Protein AF-A0A7C3JTE3-F1 (afdb_monomer)

Secondary structure (DSSP, 8-state):
---PPPPPTT----HHHHHHHHHHHHHHHHHHHIIIIISSHHHHHHHTT-S-HHHHHHHHHHHHHHHHHHHHHHHHHHHHHHHHHHHT--

Structure (mmCIF, N/CA/C/O backbone):
data_AF-A0A7C3JTE3-F1
#
_entry.id   AF-A0A7C3JTE3-F1
#
loop_
_atom_site.group_PDB
_atom_site.id
_atom_site.type_symbol
_atom_site.label_atom_id
_atom_site.label_alt_id
_atom_site.label_comp_id
_atom_site.label_asym_id
_atom_site.label_entity_id
_atom_site.label_seq_id
_atom_site.pdbx_PDB_ins_code
_atom_site.Cartn_x
_atom_site.Cartn_y
_atom_site.Cartn_z
_atom_site.occupancy
_atom_site.B_iso_or_equiv
_atom_site.auth_seq_id
_atom_site.auth_comp_id
_atom_site.auth_asym_id
_atom_site.auth_atom_id
_atom_site.pdbx_PDB_model_num
ATOM 1 N N . MET A 1 1 ? -4.233 21.165 -9.398 1.00 39.41 1 MET A N 1
ATOM 2 C CA . MET A 1 1 ? -3.495 19.897 -9.209 1.00 39.41 1 MET A CA 1
ATOM 3 C C . MET A 1 1 ? -2.746 19.644 -10.501 1.00 39.41 1 MET A C 1
ATOM 5 O O . MET A 1 1 ? -3.381 19.697 -11.542 1.00 39.41 1 MET A O 1
ATOM 9 N N . SER A 1 2 ? -1.416 19.544 -10.454 1.00 41.81 2 SER A N 1
ATOM 10 C CA . SER A 1 2 ? -0.595 19.439 -11.666 1.00 41.81 2 SER A CA 1
ATOM 11 C C . SER A 1 2 ? -0.965 18.168 -12.435 1.00 41.81 2 SER A C 1
ATOM 13 O O . SER A 1 2 ? -0.900 17.080 -11.865 1.00 41.81 2 SER A O 1
ATOM 15 N N . ASN A 1 3 ? -1.385 18.326 -13.693 1.00 46.97 3 ASN A N 1
ATOM 16 C CA . ASN A 1 3 ? -1.562 17.245 -14.661 1.00 46.97 3 ASN A CA 1
ATOM 17 C C . ASN A 1 3 ? -0.184 16.638 -14.956 1.00 46.97 3 ASN A C 1
ATOM 19 O O . ASN A 1 3 ? 0.466 16.992 -15.938 1.00 46.97 3 ASN A O 1
ATOM 23 N N . ALA A 1 4 ? 0.297 15.763 -14.074 1.00 60.56 4 ALA A N 1
ATOM 24 C CA . ALA A 1 4 ? 1.450 14.938 -14.380 1.00 60.56 4 ALA A CA 1
ATOM 25 C C . ALA A 1 4 ? 1.052 14.018 -15.539 1.00 60.56 4 ALA A C 1
ATOM 27 O O . ALA A 1 4 ? 0.063 13.292 -15.446 1.00 60.56 4 ALA A O 1
ATOM 28 N N . ARG A 1 5 ? 1.792 14.105 -16.647 1.00 70.75 5 ARG A N 1
ATOM 29 C CA . ARG A 1 5 ? 1.635 13.239 -17.817 1.00 70.75 5 ARG A CA 1
ATOM 30 C C . ARG A 1 5 ? 1.549 11.780 -17.362 1.00 70.75 5 ARG A C 1
ATOM 32 O O . ARG A 1 5 ? 2.440 11.300 -16.666 1.00 70.75 5 ARG A O 1
ATOM 39 N N . GLU A 1 6 ? 0.487 11.091 -17.762 1.00 77.19 6 GLU A N 1
ATOM 40 C CA . GLU A 1 6 ? 0.373 9.650 -17.563 1.00 77.19 6 GLU A CA 1
ATOM 41 C C . GLU A 1 6 ? 1.463 8.959 -18.392 1.00 77.19 6 GLU A C 1
ATOM 43 O O . GLU A 1 6 ? 1.537 9.137 -19.612 1.00 77.19 6 GLU A O 1
ATOM 48 N N . ILE A 1 7 ? 2.358 8.245 -17.711 1.00 81.44 7 ILE A N 1
ATOM 49 C CA . ILE A 1 7 ? 3.472 7.532 -18.337 1.00 81.44 7 ILE A CA 1
ATOM 50 C C . ILE A 1 7 ? 2.952 6.192 -18.840 1.00 81.44 7 ILE A C 1
ATOM 52 O O . ILE A 1 7 ? 2.329 5.442 -18.087 1.00 81.44 7 ILE A O 1
ATOM 56 N N . LYS A 1 8 ? 3.208 5.889 -20.114 1.00 81.31 8 LYS A N 1
ATOM 57 C CA . LYS A 1 8 ? 2.790 4.627 -20.725 1.00 81.31 8 LYS A CA 1
ATOM 58 C C . LYS A 1 8 ? 3.902 3.582 -20.619 1.00 81.31 8 LYS A C 1
ATOM 60 O O . LYS A 1 8 ? 5.083 3.939 -20.635 1.00 81.31 8 LYS A O 1
ATOM 65 N N . PRO A 1 9 ? 3.560 2.281 -20.558 1.00 75.38 9 PRO A N 1
ATOM 66 C CA . PRO A 1 9 ? 4.556 1.222 -20.662 1.00 75.38 9 PRO A CA 1
ATOM 67 C C . PRO A 1 9 ? 5.427 1.401 -21.915 1.00 75.38 9 PRO A 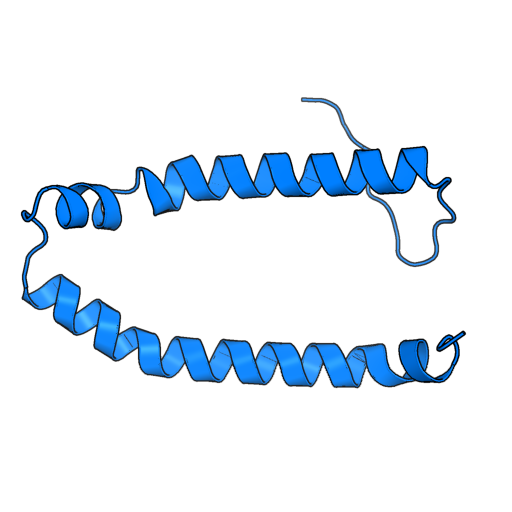C 1
ATOM 69 O O . PRO A 1 9 ? 4.903 1.535 -23.019 1.00 75.38 9 PRO A O 1
ATOM 72 N N . GLY A 1 10 ? 6.751 1.402 -21.736 1.00 78.56 10 GLY A N 1
ATOM 73 C CA . GLY A 1 10 ? 7.729 1.576 -22.818 1.00 78.56 10 GLY A CA 1
ATOM 74 C C . GLY A 1 10 ? 8.232 3.009 -23.036 1.00 78.56 10 GLY A C 1
ATOM 75 O O . GLY A 1 10 ? 9.182 3.190 -23.799 1.00 78.56 10 GLY A O 1
ATOM 76 N N . ASP A 1 11 ? 7.666 4.012 -22.35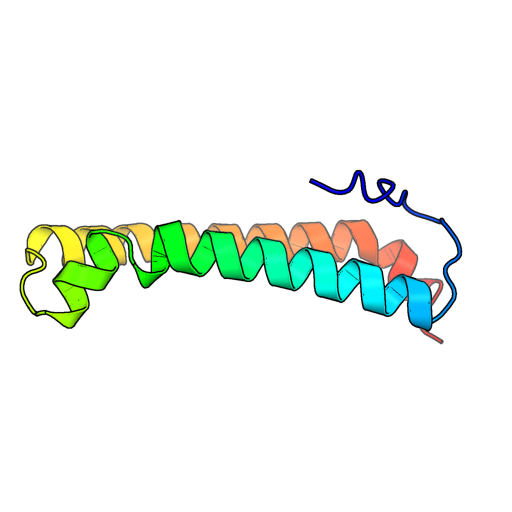7 1.00 84.62 11 ASP A N 1
ATOM 77 C CA . ASP A 1 11 ? 8.207 5.375 -22.375 1.00 84.62 11 ASP A CA 1
ATOM 78 C C . ASP A 1 11 ? 9.625 5.393 -21.769 1.00 84.62 11 ASP A C 1
ATOM 80 O O . ASP A 1 11 ? 9.853 4.921 -20.653 1.00 84.62 11 ASP A O 1
ATOM 84 N N . LYS A 1 12 ? 10.597 5.952 -22.502 1.00 87.62 12 LYS A N 1
ATOM 85 C CA . LYS A 1 12 ? 11.967 6.137 -22.001 1.00 87.62 12 LYS A CA 1
ATOM 86 C C . LYS A 1 12 ? 12.034 7.397 -21.145 1.00 87.62 12 LYS A C 1
ATOM 88 O O . LYS A 1 12 ? 11.743 8.484 -21.635 1.00 87.62 12 LYS A O 1
ATOM 93 N N . LEU A 1 13 ? 12.458 7.241 -19.896 1.00 88.19 13 LEU A N 1
ATOM 94 C CA . LEU A 1 13 ? 12.643 8.331 -18.942 1.00 88.19 13 LEU A CA 1
ATOM 95 C C . LEU A 1 13 ? 14.116 8.456 -18.578 1.00 88.19 13 LEU A C 1
ATOM 97 O O . LEU A 1 13 ? 14.820 7.453 -18.443 1.00 88.19 13 LEU A O 1
ATOM 101 N N . THR A 1 14 ? 14.572 9.683 -18.351 1.00 93.25 14 THR A N 1
ATOM 102 C CA . THR A 1 14 ? 15.811 9.893 -17.601 1.00 93.25 14 THR A CA 1
ATOM 103 C C . THR A 1 14 ? 15.634 9.412 -16.158 1.00 93.25 14 THR A C 1
ATOM 105 O O . THR A 1 14 ? 14.521 9.327 -15.634 1.00 93.25 14 THR A O 1
ATOM 108 N N . GLN A 1 15 ? 16.743 9.139 -15.468 1.00 91.06 15 GLN A N 1
ATOM 109 C CA . GLN A 1 15 ? 16.712 8.748 -14.056 1.00 91.06 15 GLN A CA 1
ATOM 110 C C . GLN A 1 15 ? 15.979 9.781 -13.180 1.00 91.06 15 GLN A C 1
ATOM 112 O O . GLN A 1 15 ? 15.220 9.408 -12.285 1.00 91.06 15 GLN A O 1
ATOM 117 N N . ALA A 1 16 ? 16.186 11.075 -13.448 1.00 93.31 16 ALA A N 1
ATOM 118 C CA . ALA A 1 16 ? 15.548 12.158 -12.706 1.00 93.31 16 ALA A CA 1
ATOM 119 C C . ALA A 1 16 ? 14.026 12.184 -12.925 1.00 93.31 16 ALA A C 1
ATOM 121 O O . ALA A 1 16 ? 13.272 12.311 -11.961 1.00 93.31 16 ALA A O 1
ATOM 122 N N . GLU A 1 17 ? 13.571 12.004 -14.168 1.00 90.88 17 GLU A N 1
ATOM 123 C CA . GLU A 1 17 ? 12.143 11.936 -14.503 1.00 90.88 17 GLU A CA 1
ATOM 124 C C . GLU A 1 17 ? 11.477 10.699 -13.894 1.00 90.88 17 GLU A C 1
ATOM 126 O O . GLU A 1 17 ? 10.411 10.812 -13.288 1.00 90.88 17 GLU A O 1
ATOM 131 N N . ALA A 1 18 ? 12.127 9.533 -13.985 1.00 90.00 18 ALA A N 1
ATOM 132 C CA . ALA A 1 18 ? 11.636 8.299 -13.379 1.00 90.00 18 ALA A CA 1
ATOM 133 C C . ALA A 1 18 ? 11.493 8.444 -11.858 1.00 90.00 18 ALA A C 1
ATOM 135 O O . ALA A 1 18 ? 10.452 8.103 -11.292 1.00 90.00 18 ALA A O 1
ATOM 136 N N . LYS A 1 19 ? 12.507 9.018 -11.197 1.00 91.81 19 LYS A N 1
ATOM 137 C CA . LYS A 1 19 ? 12.461 9.280 -9.757 1.00 91.81 19 LYS A CA 1
ATOM 138 C C . LYS A 1 19 ? 11.330 10.239 -9.393 1.00 91.81 19 LYS A C 1
ATOM 140 O O . LYS A 1 19 ? 10.549 9.927 -8.499 1.00 91.81 19 LYS A O 1
ATOM 145 N N . ALA A 1 20 ? 11.219 11.374 -10.081 1.00 92.81 20 ALA A N 1
ATOM 146 C CA . ALA A 1 20 ? 10.181 12.364 -9.801 1.00 92.81 20 ALA A CA 1
ATOM 147 C C . ALA A 1 20 ? 8.769 11.777 -9.963 1.00 92.81 20 ALA A C 1
ATOM 149 O O . ALA A 1 20 ? 7.879 12.060 -9.158 1.00 92.81 20 ALA A O 1
ATOM 150 N N . TYR A 1 21 ? 8.570 10.923 -10.971 1.00 90.88 21 TYR A N 1
ATOM 151 C CA . TYR A 1 21 ? 7.305 10.230 -11.184 1.00 90.88 21 TYR A CA 1
ATOM 152 C C . TYR A 1 21 ? 6.971 9.267 -10.036 1.00 90.88 21 TYR A C 1
ATOM 154 O O . TYR A 1 21 ? 5.887 9.349 -9.453 1.00 90.88 21 TYR A O 1
ATOM 162 N N . VAL A 1 22 ? 7.916 8.399 -9.663 1.00 90.75 22 VAL A N 1
ATOM 163 C CA . VAL A 1 22 ? 7.745 7.431 -8.568 1.00 90.75 22 VAL A CA 1
ATOM 164 C C . VAL A 1 22 ? 7.525 8.134 -7.224 1.00 90.75 22 VAL A C 1
ATOM 166 O O . VAL A 1 22 ? 6.628 7.749 -6.474 1.00 90.75 22 VAL A O 1
ATOM 169 N N . ASP A 1 23 ? 8.265 9.208 -6.936 1.00 95.25 23 ASP A N 1
ATOM 170 C CA . ASP A 1 23 ? 8.056 10.032 -5.739 1.00 95.25 23 ASP A CA 1
ATOM 171 C C . ASP A 1 23 ? 6.633 10.621 -5.715 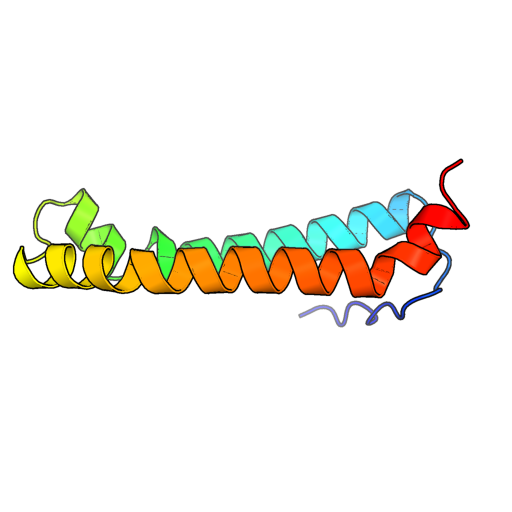1.00 95.25 23 ASP A C 1
ATOM 173 O O . ASP A 1 23 ? 5.972 10.646 -4.674 1.00 95.25 23 ASP A O 1
ATOM 177 N N . GLY A 1 24 ? 6.120 11.054 -6.872 1.00 93.38 24 GLY A N 1
ATOM 178 C CA . GLY A 1 24 ? 4.741 11.514 -7.029 1.00 93.38 24 GLY A CA 1
ATOM 179 C C . GLY A 1 24 ? 3.710 10.441 -6.666 1.00 93.38 24 GLY A C 1
ATOM 180 O O . GLY A 1 24 ? 2.765 10.729 -5.925 1.00 93.38 24 GLY A O 1
ATOM 181 N N . LEU A 1 25 ? 3.908 9.205 -7.134 1.00 92.94 25 LEU A N 1
ATOM 182 C CA . LEU A 1 25 ? 3.048 8.065 -6.796 1.00 92.94 25 LEU A CA 1
ATOM 183 C C . LEU A 1 25 ? 3.085 7.757 -5.295 1.00 92.94 25 LEU A C 1
ATOM 185 O O . LEU A 1 25 ? 2.031 7.620 -4.670 1.00 92.94 25 LEU A O 1
ATOM 189 N N . TYR A 1 26 ? 4.277 7.714 -4.693 1.00 95.38 26 TYR A N 1
ATOM 190 C CA . TYR A 1 26 ? 4.423 7.483 -3.255 1.00 95.38 26 TYR A CA 1
ATOM 191 C C . TYR A 1 26 ? 3.739 8.562 -2.423 1.00 95.38 26 TYR A C 1
ATOM 193 O O . TYR A 1 26 ? 3.048 8.242 -1.457 1.00 95.38 26 TYR A O 1
ATOM 201 N N . ASN A 1 27 ? 3.870 9.830 -2.811 1.00 96.19 27 ASN A N 1
ATOM 202 C CA . ASN A 1 27 ? 3.219 10.932 -2.112 1.00 96.19 27 ASN A CA 1
ATOM 203 C C . ASN A 1 27 ? 1.688 10.813 -2.153 1.00 96.19 27 ASN A C 1
ATOM 205 O O . ASN A 1 27 ? 1.022 11.011 -1.133 1.00 96.19 27 ASN A O 1
ATOM 209 N N . GLN A 1 28 ? 1.119 10.451 -3.307 1.00 94.56 28 GLN A N 1
ATOM 210 C CA . GLN A 1 28 ? -0.324 10.232 -3.446 1.00 94.56 28 GLN A CA 1
ATOM 211 C C . GLN A 1 28 ? -0.798 9.038 -2.613 1.00 94.56 28 GLN A C 1
ATOM 213 O O . GLN A 1 28 ? -1.778 9.154 -1.870 1.00 94.56 28 GLN A O 1
ATOM 218 N N . LEU A 1 29 ? -0.075 7.918 -2.685 1.00 95.50 29 LEU A N 1
ATOM 219 C CA . LEU A 1 29 ? -0.365 6.722 -1.901 1.00 95.50 29 LEU A CA 1
ATOM 220 C C . LEU A 1 29 ? -0.303 7.019 -0.401 1.00 95.50 29 LEU A C 1
ATOM 222 O O . LEU A 1 29 ? -1.227 6.669 0.330 1.00 95.50 29 LEU A O 1
ATOM 226 N N . TYR A 1 30 ? 0.750 7.695 0.059 1.00 96.75 30 TYR A N 1
ATOM 227 C CA . TYR A 1 30 ? 0.938 8.023 1.469 1.00 96.75 30 TYR A CA 1
ATOM 228 C C . T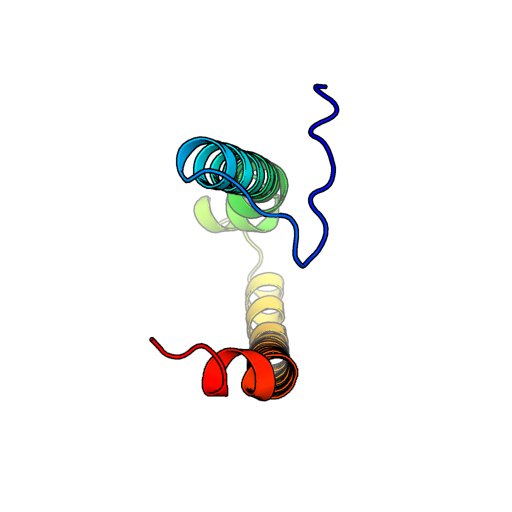YR A 1 30 ? -0.165 8.942 1.985 1.00 96.75 30 TYR A C 1
ATOM 230 O O . TYR A 1 30 ? -0.691 8.722 3.077 1.00 96.75 30 TYR A O 1
ATOM 238 N N . LYS A 1 31 ? -0.565 9.939 1.187 1.00 96.62 31 LYS A N 1
ATOM 239 C CA . LYS A 1 31 ? -1.700 10.802 1.517 1.00 96.62 31 LYS A CA 1
ATOM 240 C C . LYS A 1 31 ? -2.978 9.979 1.697 1.00 96.62 31 LYS A C 1
ATOM 242 O O . LYS A 1 31 ? -3.607 10.057 2.750 1.00 96.62 31 LYS A O 1
ATOM 247 N N . ALA A 1 32 ? -3.319 9.143 0.716 1.00 96.00 32 ALA A N 1
ATOM 248 C CA . ALA A 1 32 ? -4.519 8.312 0.769 1.00 96.00 32 ALA A CA 1
ATOM 249 C C . ALA A 1 32 ? -4.486 7.313 1.938 1.00 96.00 32 ALA A C 1
ATOM 251 O O . ALA A 1 32 ? -5.480 7.156 2.649 1.00 96.00 32 ALA A O 1
ATOM 252 N N . TRP A 1 33 ? -3.340 6.668 2.174 1.00 96.75 33 TRP A N 1
ATOM 253 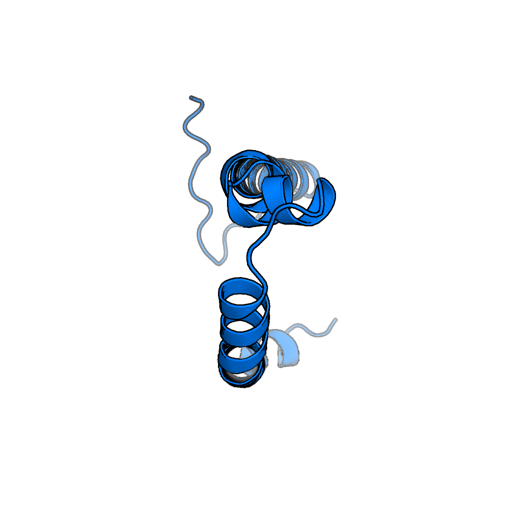C CA . TRP A 1 33 ? -3.126 5.778 3.312 1.00 96.75 33 TRP A CA 1
ATOM 254 C C . TRP A 1 33 ? -3.316 6.518 4.636 1.00 96.75 33 TRP A C 1
ATOM 256 O O . TRP A 1 33 ? -4.025 6.030 5.520 1.00 96.75 33 TRP A O 1
ATOM 266 N N . ARG A 1 34 ? -2.730 7.712 4.775 1.00 96.94 34 ARG A N 1
ATOM 267 C CA . ARG A 1 34 ? -2.822 8.498 6.004 1.00 96.94 34 ARG A CA 1
ATOM 268 C C . ARG A 1 34 ? -4.269 8.874 6.302 1.00 96.94 34 ARG A C 1
ATOM 270 O O . ARG A 1 34 ? -4.716 8.663 7.425 1.00 96.94 34 ARG A O 1
ATOM 277 N N . GLU A 1 35 ? -4.987 9.386 5.309 1.00 96.19 35 GLU A N 1
ATOM 278 C CA . GLU A 1 35 ? -6.366 9.858 5.460 1.00 96.19 35 GLU A CA 1
ATOM 279 C C . GLU A 1 35 ? -7.345 8.700 5.703 1.00 96.19 35 GLU A C 1
ATOM 281 O O . GLU A 1 35 ? -8.157 8.749 6.625 1.00 96.19 35 GLU A O 1
ATOM 286 N N . LYS A 1 36 ? -7.261 7.631 4.902 1.00 95.50 36 LYS A N 1
ATOM 287 C CA . LYS A 1 36 ? -8.271 6.562 4.908 1.00 95.50 36 LYS A CA 1
ATOM 288 C C . LYS A 1 36 ? -7.972 5.440 5.890 1.00 95.50 36 LYS A C 1
ATOM 290 O O . LYS A 1 36 ? -8.896 4.885 6.480 1.00 95.50 36 LYS A O 1
ATOM 295 N N . ILE A 1 37 ? -6.700 5.080 6.045 1.00 94.50 37 ILE A N 1
ATOM 296 C CA . ILE A 1 37 ? -6.289 3.931 6.856 1.00 94.50 37 ILE A CA 1
ATOM 297 C C . ILE A 1 37 ? -5.793 4.421 8.205 1.00 94.50 37 ILE A C 1
ATOM 299 O O . ILE A 1 37 ? -6.403 4.109 9.224 1.00 94.50 37 ILE A O 1
ATOM 303 N N . HIS A 1 38 ? -4.721 5.214 8.227 1.00 95.56 38 HIS A N 1
ATOM 304 C CA . HIS A 1 38 ? -4.074 5.600 9.477 1.00 95.56 38 HIS A CA 1
ATOM 305 C C . HIS A 1 38 ? -4.997 6.439 10.366 1.00 95.56 38 HIS A C 1
ATOM 307 O O . HIS A 1 38 ? -5.153 6.124 11.543 1.00 95.56 38 HIS A O 1
ATOM 313 N N . GLN A 1 39 ? -5.615 7.489 9.826 1.00 96.69 39 GLN A N 1
ATOM 314 C CA . GLN A 1 39 ? -6.552 8.365 10.542 1.00 96.69 39 GLN A CA 1
ATOM 315 C C . GLN A 1 39 ? -8.002 7.863 10.483 1.00 96.69 39 GLN A C 1
ATOM 317 O O . GLN A 1 3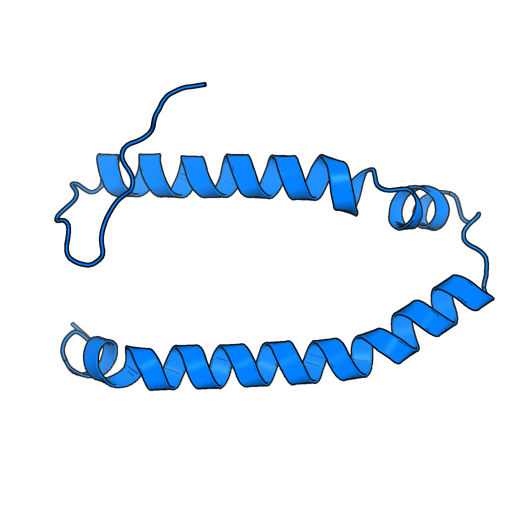9 ? -8.879 8.435 11.130 1.00 96.69 39 GLN A O 1
ATOM 322 N N . GLY A 1 40 ? -8.252 6.768 9.760 1.00 96.12 40 GLY A N 1
ATOM 323 C CA . GLY A 1 40 ? -9.580 6.191 9.610 1.00 96.12 40 GLY A CA 1
ATOM 324 C C . GLY A 1 40 ? -10.185 5.708 10.940 1.00 96.12 40 GLY A C 1
ATOM 325 O O . GLY A 1 40 ? -9.450 5.379 11.880 1.00 96.12 40 GLY A O 1
ATOM 326 N N . PRO A 1 41 ? -11.526 5.595 11.035 1.00 95.69 41 PRO A N 1
ATOM 327 C CA . PRO A 1 41 ? -12.219 5.276 12.287 1.00 95.69 41 PRO A CA 1
ATOM 328 C C . PRO A 1 41 ? -11.772 3.963 12.936 1.00 95.69 41 PRO A C 1
ATOM 330 O O . PRO A 1 41 ? -11.699 3.876 14.159 1.00 95.69 41 PRO A O 1
ATOM 333 N N . PHE A 1 42 ? -11.456 2.948 12.127 1.00 95.94 42 PHE A N 1
ATOM 334 C CA . PHE A 1 42 ? -10.979 1.657 12.620 1.00 95.94 42 PHE A CA 1
ATOM 335 C C . PHE A 1 42 ? -9.651 1.804 13.373 1.00 95.94 42 PHE A C 1
ATOM 337 O O . PHE A 1 42 ? -9.574 1.456 14.550 1.00 95.94 42 PHE A O 1
ATOM 344 N N . MET A 1 43 ? -8.621 2.354 12.718 1.00 96.81 43 MET A N 1
ATOM 345 C CA . MET A 1 43 ? -7.277 2.459 13.295 1.00 96.81 43 MET A CA 1
ATOM 346 C C . MET A 1 43 ? -7.217 3.477 14.432 1.00 96.81 43 MET A C 1
ATOM 348 O O . MET A 1 43 ? -6.539 3.235 15.428 1.00 96.81 43 MET A O 1
ATOM 352 N N . SER A 1 44 ? -7.956 4.584 14.328 1.00 97.19 44 SER A N 1
ATOM 353 C CA . SER A 1 44 ? -8.052 5.576 15.404 1.00 97.19 44 SER A CA 1
ATOM 354 C C . SER A 1 44 ? -8.650 4.969 16.673 1.00 97.19 44 SER A C 1
ATOM 356 O O . SER A 1 44 ? -8.019 5.008 17.727 1.00 97.19 44 SER A O 1
ATOM 358 N N . ARG A 1 45 ? -9.795 4.282 16.567 1.00 97.62 45 ARG A N 1
ATOM 359 C CA . ARG A 1 45 ? -10.416 3.616 17.722 1.00 97.62 45 ARG A CA 1
ATOM 360 C C . ARG A 1 45 ? -9.597 2.442 18.248 1.00 97.62 45 ARG A C 1
ATOM 362 O O . ARG A 1 45 ? -9.642 2.183 19.447 1.00 97.62 45 ARG A O 1
ATOM 369 N N . LEU A 1 46 ? -8.873 1.733 17.379 1.00 96.88 46 LEU A N 1
ATOM 370 C CA . LEU A 1 46 ? -7.973 0.654 17.788 1.00 96.88 46 LEU A CA 1
ATOM 371 C C . LEU A 1 46 ? -6.836 1.192 18.664 1.00 96.88 46 LEU A C 1
ATOM 373 O O . LEU A 1 46 ? -6.627 0.665 19.752 1.00 96.88 46 LEU A O 1
ATOM 377 N N . ARG A 1 47 ? -6.158 2.269 18.239 1.00 96.56 47 ARG A N 1
ATOM 378 C CA . ARG A 1 47 ? -5.086 2.913 19.023 1.00 96.56 47 ARG A CA 1
ATOM 379 C C . ARG A 1 47 ? -5.574 3.457 20.362 1.00 96.56 47 ARG A C 1
ATOM 381 O O . ARG A 1 47 ? -4.851 3.389 21.344 1.00 96.56 47 ARG A O 1
ATOM 388 N N . GLU A 1 48 ? -6.800 3.971 20.405 1.00 97.75 48 GLU A N 1
ATOM 389 C CA . GLU A 1 48 ? -7.430 4.444 21.642 1.00 97.75 48 GLU A CA 1
ATOM 390 C C . GLU A 1 48 ? -7.923 3.312 22.563 1.00 97.75 48 GLU A C 1
ATOM 392 O O . GLU A 1 48 ? -8.423 3.594 23.649 1.00 97.75 48 GLU A O 1
ATOM 397 N N . GLY A 1 49 ? -7.863 2.045 22.136 1.00 97.75 49 GLY A N 1
ATOM 398 C CA . GLY A 1 49 ? -8.414 0.918 22.898 1.00 97.75 49 GLY A CA 1
ATOM 399 C C . GLY A 1 49 ? -9.949 0.875 22.944 1.00 97.75 49 GLY A C 1
ATOM 400 O O . GLY A 1 49 ? -10.527 0.188 23.780 1.00 97.75 49 GLY A O 1
ATOM 401 N N . LYS A 1 50 ? -10.634 1.596 22.045 1.00 98.06 50 LYS A N 1
ATOM 402 C CA . LYS A 1 50 ? -12.106 1.736 21.992 1.00 98.06 50 LYS A CA 1
ATOM 403 C C . LYS A 1 50 ? -12.757 0.981 20.833 1.00 98.06 50 LYS A C 1
ATOM 405 O O . LYS A 1 50 ? -13.944 1.187 20.531 1.00 98.06 50 LYS A O 1
ATOM 410 N N . LEU A 1 51 ? -11.989 0.172 20.105 1.00 98.06 51 LEU A N 1
ATOM 411 C CA . LEU A 1 51 ? -12.524 -0.621 19.005 1.00 98.06 51 LEU A CA 1
ATOM 412 C C . LEU A 1 51 ? -13.298 -1.828 19.569 1.00 98.06 51 LEU A C 1
ATOM 414 O O . LEU A 1 51 ? -12.729 -2.596 20.344 1.00 98.06 51 LEU A O 1
ATOM 418 N N . PRO A 1 52 ? -14.580 -2.030 19.204 1.00 97.81 52 PRO A N 1
ATOM 419 C CA . PRO A 1 52 ? -15.360 -3.133 19.750 1.00 97.81 52 PRO A CA 1
ATOM 420 C C . PRO A 1 52 ? -14.756 -4.488 19.381 1.00 97.81 52 PRO A C 1
ATOM 422 O O . PRO A 1 52 ? -14.428 -4.742 18.221 1.00 97.81 52 PRO A O 1
ATOM 425 N N . MET A 1 53 ? -14.690 -5.400 20.349 1.00 97.44 53 MET A N 1
ATOM 426 C CA . MET A 1 53 ? -14.112 -6.729 20.139 1.00 97.44 53 MET A CA 1
ATOM 427 C C . MET A 1 53 ? -14.745 -7.530 18.978 1.00 97.44 53 MET A C 1
ATOM 429 O O . MET A 1 53 ? -14.005 -8.196 18.251 1.00 97.44 53 MET A O 1
ATOM 433 N N . PRO A 1 54 ? -16.072 -7.468 18.720 1.00 97.50 54 PRO A N 1
ATOM 434 C CA . PRO A 1 54 ? -16.654 -8.104 17.535 1.00 97.50 54 PRO A CA 1
ATOM 435 C C . PRO A 1 54 ? -16.056 -7.607 16.210 1.00 97.50 54 PRO A C 1
ATOM 437 O O . PRO A 1 54 ? -15.857 -8.407 15.299 1.00 97.50 54 PRO A O 1
ATOM 440 N N . VAL A 1 55 ? -15.711 -6.318 16.121 1.00 96.69 55 VAL A N 1
ATOM 441 C CA . VAL A 1 55 ? -15.107 -5.712 14.924 1.00 96.69 55 VAL A CA 1
ATOM 442 C C . VAL A 1 55 ? -13.680 -6.222 14.724 1.00 96.69 55 VAL A C 1
ATOM 444 O O . VAL A 1 55 ? -13.318 -6.595 13.611 1.00 96.69 55 VAL A O 1
ATOM 447 N N . ILE A 1 56 ? -12.894 -6.318 15.802 1.00 95.44 56 ILE A N 1
ATOM 448 C CA . ILE A 1 56 ? -11.531 -6.878 15.765 1.00 95.44 56 ILE A CA 1
ATOM 449 C C . ILE A 1 56 ? -11.566 -8.326 15.265 1.00 95.44 56 ILE A C 1
ATOM 451 O O . ILE A 1 56 ? -10.834 -8.691 14.346 1.00 95.44 56 ILE A O 1
ATOM 455 N N . ARG A 1 57 ? -12.460 -9.153 15.819 1.00 95.38 57 ARG A N 1
ATOM 456 C CA . ARG A 1 57 ? -12.606 -10.551 15.388 1.00 95.38 57 ARG A CA 1
ATOM 457 C C . ARG A 1 57 ? -12.991 -10.662 13.918 1.00 95.38 57 ARG A C 1
ATOM 459 O O . ARG A 1 57 ? -12.435 -11.499 13.214 1.00 95.38 57 ARG A O 1
ATOM 466 N N . GLN A 1 58 ? -13.923 -9.830 13.451 1.00 95.12 58 GLN A N 1
ATOM 467 C CA . GLN A 1 58 ? -14.323 -9.845 12.047 1.00 95.12 58 GLN A CA 1
ATOM 468 C C . GLN A 1 58 ? -13.169 -9.439 11.124 1.00 95.12 58 GLN A C 1
ATOM 470 O O . GLN A 1 58 ? -12.974 -10.076 10.093 1.00 95.12 58 GLN A O 1
ATOM 475 N N . PHE A 1 59 ? -12.378 -8.432 11.509 1.00 94.00 59 PHE A N 1
ATOM 476 C CA . PHE A 1 59 ? -11.191 -8.029 10.757 1.00 94.00 59 PHE A CA 1
ATOM 477 C C . PHE A 1 59 ? -10.228 -9.205 10.555 1.00 94.00 59 PHE A C 1
ATOM 479 O O . PHE A 1 59 ? -9.869 -9.508 9.421 1.00 94.00 59 PHE A O 1
ATOM 486 N N . PHE A 1 60 ? -9.883 -9.930 11.624 1.00 91.06 60 PHE A N 1
ATOM 487 C CA . PHE A 1 60 ? -8.980 -11.081 11.519 1.00 91.06 60 PHE A CA 1
ATOM 488 C C . PHE A 1 60 ? -9.576 -12.262 10.748 1.00 91.06 60 PHE A C 1
ATOM 490 O O . PHE A 1 60 ? -8.850 -12.940 10.026 1.00 91.06 60 PHE A O 1
ATOM 497 N N . ARG A 1 61 ? -10.892 -12.494 10.833 1.00 91.06 61 ARG A N 1
ATOM 498 C CA . ARG A 1 61 ? -11.559 -13.502 9.989 1.00 91.06 61 ARG A CA 1
ATOM 499 C C . ARG A 1 61 ? -11.435 -13.159 8.505 1.00 91.06 61 ARG A C 1
ATOM 501 O O . ARG A 1 61 ? -11.113 -14.026 7.702 1.00 91.06 61 ARG A O 1
ATOM 508 N N . ASN A 1 62 ? -11.631 -11.891 8.154 1.00 92.38 62 ASN A N 1
ATOM 509 C CA . ASN A 1 62 ? -11.514 -11.425 6.773 1.00 92.38 62 ASN A CA 1
ATOM 5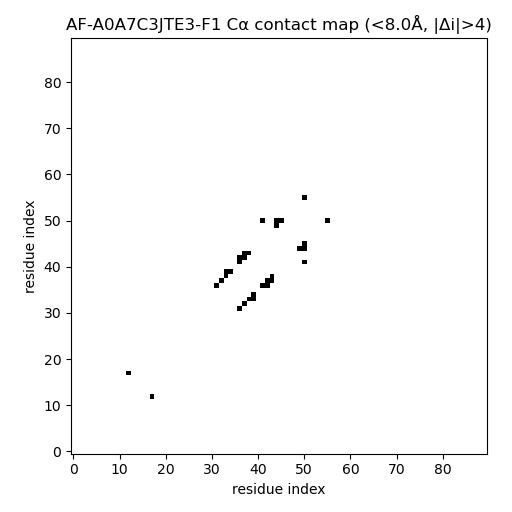10 C C . ASN A 1 62 ? -10.054 -11.392 6.286 1.00 92.38 62 ASN A C 1
ATOM 512 O O . ASN A 1 62 ? -9.798 -11.582 5.098 1.00 92.38 62 ASN A O 1
ATOM 516 N N . TRP A 1 63 ? -9.097 -11.185 7.195 1.00 89.81 63 TRP A N 1
ATOM 517 C CA . TRP A 1 63 ? -7.666 -11.135 6.884 1.00 89.81 63 TRP A CA 1
ATOM 518 C C . TRP A 1 63 ? -7.140 -12.421 6.228 1.00 89.81 63 TRP A C 1
ATOM 520 O O . TRP A 1 63 ? -6.267 -12.362 5.359 1.00 89.81 63 TRP A O 1
ATOM 530 N N . GLY A 1 64 ? -7.698 -13.577 6.605 1.00 85.38 64 GLY A N 1
ATOM 531 C CA . GLY A 1 64 ? -7.351 -14.864 5.998 1.00 85.38 64 GLY A CA 1
ATOM 532 C C . GLY A 1 64 ? -7.613 -14.886 4.490 1.00 85.38 64 GLY A C 1
ATOM 533 O O . GLY A 1 64 ? -6.723 -15.231 3.719 1.00 85.38 64 GLY A O 1
ATOM 534 N N . HIS A 1 65 ? -8.796 -14.435 4.059 1.00 86.88 65 HIS A N 1
ATOM 535 C CA . HIS A 1 65 ? -9.127 -14.341 2.633 1.00 86.88 65 HIS A CA 1
ATOM 536 C C . HIS A 1 65 ? -8.259 -13.306 1.917 1.00 86.88 65 HIS A C 1
ATOM 538 O O . HIS A 1 65 ? -7.730 -13.585 0.847 1.00 86.88 65 HIS A O 1
ATOM 544 N N . PHE A 1 66 ? -8.042 -12.141 2.535 1.00 88.25 66 PHE A N 1
ATOM 545 C CA . PHE A 1 66 ? -7.194 -11.099 1.955 1.00 88.25 66 PHE A CA 1
ATOM 546 C C . PHE A 1 66 ? -5.770 -11.595 1.654 1.00 88.25 66 PHE A C 1
ATOM 548 O O . PHE A 1 66 ? -5.233 -11.318 0.585 1.00 88.25 66 PHE A O 1
ATOM 555 N N . SER A 1 67 ? -5.174 -12.373 2.562 1.00 88.81 67 SER A N 1
ATOM 556 C CA . SER A 1 67 ? -3.824 -12.925 2.370 1.00 88.81 67 SER A CA 1
ATOM 557 C C . SER A 1 67 ? -3.730 -13.855 1.153 1.00 88.81 67 SER A C 1
ATOM 559 O O . SER A 1 67 ? -2.725 -13.841 0.444 1.00 88.81 67 SER A O 1
AT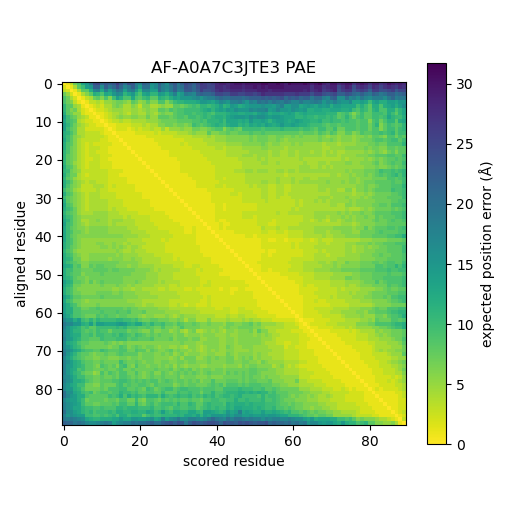OM 561 N N . LEU A 1 68 ? -4.775 -14.648 0.891 1.00 90.00 68 LEU A N 1
ATOM 562 C CA . LEU A 1 68 ? -4.828 -15.533 -0.276 1.00 90.00 68 LEU A CA 1
ATOM 563 C C . LEU A 1 68 ? -4.891 -14.731 -1.579 1.00 90.00 68 LEU A C 1
ATOM 565 O O . LEU A 1 68 ? -4.131 -15.012 -2.504 1.00 90.00 68 LEU A O 1
ATOM 569 N N . GLU A 1 69 ? -5.731 -13.697 -1.618 1.00 92.44 69 GLU A N 1
ATOM 570 C CA . GLU A 1 69 ? -5.885 -12.824 -2.788 1.00 92.44 69 GLU A CA 1
ATOM 571 C C . GLU A 1 69 ? -4.592 -12.066 -3.119 1.00 92.44 69 GLU A C 1
ATOM 573 O O . GLU A 1 69 ? -4.194 -11.993 -4.280 1.00 92.44 69 GLU A O 1
ATOM 578 N N . VAL A 1 70 ? -3.879 -11.551 -2.110 1.00 91.81 70 VAL A N 1
ATOM 579 C CA . VAL A 1 70 ? -2.590 -10.865 -2.322 1.00 91.81 70 VAL A CA 1
ATOM 580 C C . VAL A 1 70 ? -1.550 -11.810 -2.926 1.00 91.81 70 VAL A C 1
ATOM 582 O O . VAL A 1 70 ? -0.842 -11.433 -3.860 1.00 91.81 70 VAL A O 1
ATOM 585 N N . ASN A 1 71 ? -1.468 -13.047 -2.433 1.00 93.00 71 ASN A N 1
ATOM 586 C CA . ASN A 1 71 ? -0.541 -14.039 -2.976 1.00 93.00 71 ASN A CA 1
ATOM 587 C C . ASN A 1 71 ? -0.901 -14.430 -4.413 1.00 93.00 71 ASN A C 1
ATOM 589 O O . ASN A 1 71 ? -0.012 -14.517 -5.262 1.00 93.00 71 ASN A O 1
ATOM 593 N N . ALA A 1 72 ? -2.190 -14.622 -4.697 1.00 93.75 72 ALA A N 1
ATOM 594 C CA . ALA A 1 72 ? -2.667 -14.911 -6.042 1.00 93.75 72 ALA A CA 1
ATOM 595 C C . ALA A 1 72 ? -2.346 -13.759 -7.006 1.00 93.75 72 ALA A C 1
ATOM 597 O O . ALA A 1 72 ? -1.787 -13.993 -8.078 1.00 93.75 72 ALA A O 1
ATOM 598 N N . LEU A 1 73 ? -2.609 -12.512 -6.604 1.00 93.75 73 LEU A N 1
ATOM 599 C CA . LEU A 1 73 ? -2.296 -11.328 -7.401 1.00 93.75 73 LEU A CA 1
ATOM 600 C C . LEU A 1 73 ? -0.793 -11.200 -7.669 1.00 93.75 73 LEU A C 1
ATOM 602 O O . LEU A 1 73 ? -0.400 -10.921 -8.802 1.00 93.75 73 LEU A O 1
ATOM 606 N N . ASN A 1 74 ? 0.049 -11.428 -6.658 1.00 90.25 74 ASN A N 1
ATOM 607 C CA . ASN A 1 74 ? 1.503 -11.403 -6.817 1.00 90.25 74 ASN A CA 1
ATOM 608 C C . ASN A 1 74 ? 1.978 -12.475 -7.803 1.00 90.25 74 ASN A C 1
ATOM 610 O O . ASN A 1 74 ? 2.782 -12.174 -8.683 1.00 90.25 74 ASN A O 1
ATOM 614 N N . ALA A 1 75 ? 1.452 -13.700 -7.705 1.00 92.94 75 ALA A N 1
ATOM 615 C CA . ALA A 1 75 ? 1.779 -14.773 -8.637 1.00 92.94 75 ALA A CA 1
ATOM 616 C C . ALA A 1 75 ? 1.360 -14.418 -10.071 1.00 92.94 75 ALA A C 1
ATOM 618 O O . ALA A 1 75 ? 2.174 -14.509 -10.988 1.00 92.94 75 ALA A O 1
ATOM 619 N N . VAL A 1 76 ? 0.123 -13.953 -10.271 1.00 94.38 76 VAL A N 1
ATOM 620 C CA . VAL A 1 76 ? -0.377 -13.543 -11.594 1.00 94.38 76 VAL A CA 1
ATOM 621 C C . VAL A 1 76 ? 0.457 -12.399 -12.164 1.00 94.38 76 VAL A C 1
ATOM 623 O O . VAL A 1 76 ? 0.869 -12.468 -13.321 1.00 94.38 76 VAL A O 1
ATOM 626 N N . SER A 1 77 ? 0.759 -11.379 -11.358 1.00 89.44 77 SER A N 1
ATOM 627 C CA . SER A 1 77 ? 1.597 -10.246 -11.767 1.00 89.44 77 SER A CA 1
ATOM 628 C C . SER A 1 77 ? 2.989 -10.721 -12.183 1.00 89.44 77 SER A C 1
ATOM 630 O O . SER A 1 77 ? 3.478 -10.348 -13.248 1.00 89.44 77 SER A O 1
ATOM 632 N N . TYR A 1 78 ? 3.599 -11.607 -11.389 1.00 88.94 78 TYR A N 1
ATOM 633 C CA . TYR A 1 78 ? 4.896 -12.194 -11.701 1.00 88.94 78 TYR A CA 1
ATOM 634 C C . TYR A 1 78 ? 4.861 -12.948 -13.029 1.00 88.94 78 TYR A C 1
ATOM 636 O O . TYR A 1 78 ? 5.629 -12.613 -13.921 1.00 88.94 78 TYR A O 1
ATOM 644 N N . TYR A 1 79 ? 3.943 -13.901 -13.213 1.00 91.12 79 TYR A N 1
ATOM 645 C CA . TYR A 1 79 ? 3.869 -14.696 -14.445 1.00 91.12 79 TYR A CA 1
ATOM 646 C C . TYR A 1 79 ? 3.493 -13.870 -15.680 1.00 91.12 79 TYR A C 1
ATOM 648 O O . TYR A 1 79 ? 3.970 -14.162 -16.775 1.00 91.12 79 TYR A O 1
ATOM 656 N N . THR A 1 80 ? 2.695 -12.815 -15.511 1.00 91.38 80 THR A N 1
ATOM 657 C CA . THR A 1 80 ? 2.339 -11.889 -16.598 1.00 91.38 80 THR A CA 1
ATOM 658 C C . THR A 1 80 ? 3.563 -11.131 -17.108 1.00 91.38 80 THR A C 1
ATOM 660 O O . THR A 1 80 ? 3.736 -10.963 -18.315 1.00 91.38 80 THR A O 1
ATOM 663 N N . HIS A 1 81 ? 4.438 -10.693 -16.201 1.00 87.44 81 HIS A N 1
ATOM 664 C CA . HIS A 1 81 ? 5.632 -9.916 -16.542 1.00 87.44 81 HIS A CA 1
ATOM 665 C C . HIS A 1 81 ? 6.908 -10.762 -16.658 1.00 87.44 81 HIS A C 1
ATOM 667 O O . HIS A 1 81 ? 7.930 -10.265 -17.129 1.00 87.44 81 HIS A O 1
ATOM 673 N N . LEU A 1 82 ? 6.851 -12.050 -16.314 1.00 88.00 82 LEU A N 1
ATOM 674 C CA . LEU A 1 82 ? 7.976 -12.978 -16.374 1.00 88.00 82 LEU A CA 1
ATOM 675 C C . LEU A 1 82 ? 8.675 -12.988 -17.743 1.00 88.00 82 LEU A C 1
ATOM 677 O O . LEU A 1 82 ? 9.901 -12.896 -17.755 1.00 88.00 82 LEU A O 1
ATOM 681 N N . PRO A 1 83 ? 7.970 -13.014 -18.897 1.00 88.81 83 PRO A N 1
ATOM 682 C CA . PRO A 1 83 ? 8.641 -12.965 -20.195 1.00 88.81 83 PRO A CA 1
ATOM 683 C C . PRO A 1 83 ? 9.480 -11.701 -20.401 1.00 88.81 83 PRO A C 1
ATOM 685 O O . PRO A 1 83 ? 10.524 -11.768 -21.043 1.00 88.81 83 PRO A O 1
ATOM 688 N N . PHE A 1 84 ? 9.038 -10.557 -19.869 1.00 86.19 84 PHE A N 1
ATOM 689 C CA . PHE A 1 84 ? 9.810 -9.317 -19.907 1.00 86.19 84 PHE A CA 1
ATOM 690 C C . PHE A 1 84 ? 11.049 -9.436 -19.013 1.00 86.19 84 PHE A C 1
ATOM 692 O O . PHE A 1 84 ? 12.155 -9.206 -19.488 1.00 86.19 84 PHE A O 1
ATOM 699 N N . PHE A 1 85 ? 10.890 -9.878 -17.762 1.00 83.31 85 PHE A N 1
ATOM 700 C CA . PHE A 1 85 ? 12.016 -10.020 -16.834 1.00 83.31 85 PHE A CA 1
ATOM 701 C C . PHE A 1 85 ? 13.081 -11.005 -17.332 1.00 83.31 85 PHE A C 1
ATOM 703 O O . PHE A 1 85 ? 14.266 -10.709 -17.247 1.00 83.31 85 PHE A O 1
ATOM 710 N N . VAL A 1 86 ? 12.680 -12.140 -17.916 1.00 87.25 86 VAL A N 1
ATOM 711 C CA . VAL A 1 86 ? 13.619 -13.126 -18.484 1.00 87.25 86 VAL A CA 1
ATOM 712 C C . VAL A 1 86 ? 14.393 -12.560 -19.680 1.00 87.25 86 VAL A C 1
ATOM 714 O O . VAL A 1 86 ? 15.562 -12.882 -19.857 1.00 87.25 86 VAL A O 1
ATOM 717 N N . ARG A 1 87 ? 13.763 -11.720 -20.511 1.00 87.06 87 ARG A N 1
ATOM 718 C CA . ARG A 1 87 ? 14.408 -11.117 -21.693 1.00 87.06 87 ARG A CA 1
ATOM 719 C C . ARG A 1 87 ? 15.324 -9.937 -21.364 1.00 87.06 87 ARG A C 1
ATOM 721 O O . ARG A 1 87 ? 16.094 -9.535 -22.228 1.00 87.06 87 ARG A O 1
ATOM 728 N N . HIS A 1 88 ? 15.209 -9.372 -20.166 1.00 81.81 88 HIS A N 1
ATOM 729 C CA . HIS A 1 88 ? 15.859 -8.123 -19.764 1.00 81.81 88 HIS A CA 1
ATOM 730 C C . HIS A 1 88 ? 16.478 -8.244 -18.362 1.00 81.81 88 HIS A C 1
ATOM 732 O O . HIS A 1 88 ? 16.319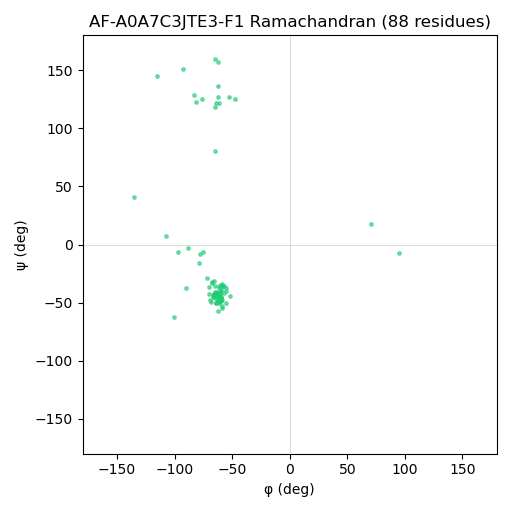 -7.344 -17.544 1.00 81.81 88 HIS A O 1
ATOM 738 N N . PHE A 1 89 ? 17.111 -9.383 -18.064 1.00 77.88 89 PHE A N 1
ATOM 739 C CA . PHE A 1 89 ? 17.655 -9.695 -16.733 1.00 77.88 89 PHE A CA 1
ATOM 740 C C . PHE A 1 89 ? 19.001 -9.003 -16.417 1.00 77.88 89 PHE A C 1
ATOM 742 O O . PHE A 1 89 ? 19.443 -9.082 -15.273 1.00 77.88 89 PHE A O 1
ATOM 749 N N . ASP A 1 90 ? 19.614 -8.344 -17.408 1.00 59.09 90 ASP A N 1
ATOM 750 C CA . ASP A 1 90 ? 20.929 -7.684 -17.322 1.00 59.09 90 ASP A CA 1
ATOM 751 C C . ASP A 1 90 ? 21.080 -6.702 -16.142 1.00 59.09 90 ASP A C 1
ATOM 753 O O . ASP A 1 90 ? 20.178 -5.853 -15.930 1.00 59.09 90 ASP A O 1
#

Sequence (90 aa):
MSNAREIKPGDKLTQAEAKAYVDGLYNQLYKAWREKIHQGPFMSRLREGKLPMPVIRQFFRNWGHFSLEVNALNAVSYYTHLPFFVRHFD

Solvent-accessible surface area (backbone atoms only — not comparable to full-atom values): 5375 Å² total; per-residue (Å²): 130,84,84,71,78,84,82,57,94,86,68,89,64,56,73,68,56,47,49,56,52,52,52,50,50,50,53,52,50,51,51,51,42,42,58,59,49,59,62,16,73,68,47,44,27,46,76,71,72,67,51,56,66,71,56,56,52,49,52,58,62,51,45,58,59,50,54,52,53,53,52,51,51,50,50,52,53,46,65,71,45,39,69,56,49,72,75,61,70,124

Foldseek 3Di:
DDPDDDDDPPDDDDPVRVVVVVVVVVVVVVVCCCVPPCPNPQNVCVVVVNHDPVVVVVVVVVVVVVVVVVVVVVVCVCVVCVVVCVVPVD

Mean predicted aligned error: 6.52 Å

Nearest PDB structures (foldseek):
  1kmi-assembly1_Z-2  TM=3.532E-01  e=8.026E+00  Escherichia coli

pLDDT: mean 89.23, std 11.3, range [39.41, 98.06]

Radius of gyration: 19.15 Å; Cα contacts (8 Å, |Δi|>4): 16; chains: 1; bounding box: 38×35×46 Å